Protein AF-Q3ZUB4-F1 (afdb_monomer_lite)

Organism: Gobius niger (NCBI:txid85417)

Structure (mmCIF, N/CA/C/O backbone):
data_AF-Q3ZUB4-F1
#
_entry.id   AF-Q3ZUB4-F1
#
loop_
_atom_site.group_PDB
_atom_site.id
_atom_site.type_symbol
_atom_site.label_atom_id
_atom_site.label_alt_id
_atom_site.label_comp_id
_atom_site.label_asym_id
_atom_site.label_entity_id
_atom_site.label_seq_id
_atom_site.pdbx_PDB_ins_code
_atom_site.Cartn_x
_atom_site.Cartn_y
_atom_site.Cartn_z
_atom_site.occupancy
_atom_site.B_iso_or_equiv
_atom_site.auth_seq_id
_atom_site.auth_comp_id
_atom_site.auth_asym_id
_atom_site.auth_atom_id
_atom_site.pdbx_PDB_model_num
ATOM 1 N N . SER A 1 1 ? 9.074 12.558 -19.170 1.00 49.19 1 SER A N 1
ATOM 2 C CA . SER A 1 1 ? 7.814 12.758 -18.435 1.00 49.19 1 SER A CA 1
ATOM 3 C C . SER A 1 1 ? 8.112 12.409 -16.993 1.00 49.19 1 SER A C 1
ATOM 5 O O . SER A 1 1 ? 8.345 11.240 -16.731 1.00 49.19 1 SER A O 1
ATOM 7 N N . ASP A 1 2 ? 8.204 13.399 -16.102 1.00 69.25 2 ASP A N 1
ATOM 8 C CA . ASP A 1 2 ? 8.566 13.227 -14.678 1.00 69.25 2 ASP A CA 1
ATOM 9 C C . ASP A 1 2 ? 7.343 12.895 -13.802 1.00 69.25 2 ASP A C 1
ATOM 11 O O . ASP A 1 2 ? 7.210 13.368 -12.675 1.00 69.25 2 ASP A O 1
ATOM 15 N N . LYS A 1 3 ? 6.391 12.110 -14.323 1.00 79.31 3 LYS A N 1
ATOM 16 C CA . LYS A 1 3 ? 5.256 11.649 -13.517 1.00 79.31 3 LYS A CA 1
ATOM 17 C C . LYS A 1 3 ? 5.645 10.335 -12.826 1.00 79.31 3 LYS A C 1
ATOM 19 O O . LYS A 1 3 ? 6.077 9.421 -13.528 1.00 79.31 3 LYS A O 1
ATOM 24 N N . PRO A 1 4 ? 5.483 10.214 -11.497 1.00 86.38 4 PRO A N 1
ATOM 25 C CA . PRO A 1 4 ? 5.759 8.962 -10.803 1.00 86.38 4 PRO A CA 1
ATOM 26 C C . PRO A 1 4 ? 4.747 7.874 -11.198 1.00 86.38 4 PRO A C 1
ATOM 28 O O . PRO A 1 4 ? 3.577 8.173 -11.450 1.00 86.38 4 PRO A O 1
ATOM 31 N N . GLU A 1 5 ? 5.205 6.618 -11.225 1.00 91.44 5 GLU A N 1
ATOM 32 C CA . GLU A 1 5 ? 4.373 5.430 -11.497 1.00 91.44 5 GLU A CA 1
ATOM 33 C C . GLU A 1 5 ? 3.296 5.245 -10.416 1.00 91.44 5 GLU A C 1
ATOM 35 O O . GLU A 1 5 ? 2.138 4.942 -10.707 1.00 91.44 5 GLU A O 1
ATOM 40 N N . PHE A 1 6 ? 3.675 5.506 -9.164 1.00 94.38 6 PHE A N 1
ATOM 41 C CA . PHE A 1 6 ? 2.782 5.546 -8.018 1.00 94.38 6 PHE A CA 1
ATOM 42 C C . PHE A 1 6 ? 3.240 6.587 -6.990 1.00 94.38 6 PHE A C 1
ATOM 44 O O . PHE A 1 6 ? 4.395 7.011 -6.981 1.00 94.38 6 PHE A O 1
ATOM 51 N N . LEU A 1 7 ? 2.336 6.965 -6.091 1.00 94.69 7 LEU A N 1
ATOM 52 C CA . LEU A 1 7 ? 2.632 7.757 -4.900 1.00 94.69 7 LEU A CA 1
ATOM 53 C C . LEU A 1 7 ? 1.983 7.082 -3.692 1.00 94.69 7 LEU A C 1
ATOM 55 O O . LEU A 1 7 ? 0.820 6.701 -3.770 1.00 94.69 7 LEU A O 1
ATOM 59 N N . VAL A 1 8 ? 2.716 6.965 -2.586 1.00 95.31 8 VAL A N 1
ATOM 60 C CA . VAL A 1 8 ? 2.187 6.499 -1.297 1.00 95.31 8 VAL A CA 1
ATOM 61 C C . VAL A 1 8 ? 2.354 7.626 -0.286 1.00 95.31 8 VAL A C 1
ATOM 63 O O . VAL A 1 8 ? 3.459 8.138 -0.109 1.00 95.31 8 VAL A O 1
ATOM 66 N N . LEU A 1 9 ? 1.265 8.023 0.364 1.00 93.31 9 LEU A N 1
ATOM 67 C CA . LEU A 1 9 ? 1.240 9.061 1.387 1.00 93.31 9 LEU A CA 1
ATOM 68 C C . LEU A 1 9 ? 0.722 8.469 2.694 1.00 93.31 9 LEU A C 1
ATOM 70 O O . LEU A 1 9 ? -0.389 7.951 2.749 1.00 93.31 9 LEU A O 1
ATOM 74 N N . LEU A 1 10 ? 1.520 8.586 3.752 1.00 91.69 10 LEU A N 1
ATOM 75 C CA . LEU A 1 10 ? 1.087 8.310 5.116 1.00 91.69 10 LEU A CA 1
ATOM 76 C C . LEU A 1 10 ? 0.584 9.606 5.755 1.00 91.69 10 LEU A C 1
ATOM 78 O O . LEU A 1 10 ? 1.293 10.612 5.770 1.00 91.69 10 LEU A O 1
ATOM 82 N N . LYS A 1 11 ? -0.616 9.567 6.331 1.00 88.69 11 LYS A N 1
ATOM 83 C CA . LYS A 1 11 ? -1.217 10.677 7.072 1.00 88.69 11 LYS A CA 1
ATOM 84 C C . LYS A 1 11 ? -1.602 10.218 8.478 1.00 88.69 11 LYS A C 1
ATOM 86 O O . LYS A 1 11 ? -2.398 9.295 8.633 1.00 88.69 11 LYS A O 1
ATOM 91 N N . LYS A 1 12 ? -1.070 10.885 9.508 1.00 86.06 12 LYS A N 1
ATOM 92 C CA . LYS A 1 12 ? -1.548 10.767 10.897 1.00 86.06 12 LYS A CA 1
ATOM 93 C C . LYS A 1 12 ? -2.594 11.857 11.135 1.00 86.06 12 LYS A C 1
ATOM 95 O O . LYS A 1 12 ? -2.279 13.036 11.010 1.00 86.06 12 LYS A O 1
ATOM 100 N N . GLU A 1 13 ? -3.828 11.475 11.451 1.00 81.81 13 GLU A N 1
ATOM 101 C CA . GLU A 1 13 ? -4.912 12.418 11.772 1.00 81.81 13 GLU A CA 1
ATOM 102 C C . GLU A 1 13 ? -5.094 12.591 13.285 1.00 81.81 13 GLU A C 1
ATOM 104 O O . GLU A 1 13 ? -5.430 13.674 13.754 1.00 81.81 13 GLU A O 1
ATOM 109 N N . SER A 1 14 ? -4.846 11.533 14.060 1.00 85.06 14 SER A N 1
ATOM 110 C CA . SER A 1 14 ? -4.799 11.557 15.527 1.00 85.06 14 SER A CA 1
ATOM 111 C C . SER A 1 14 ? -3.975 10.373 16.050 1.00 85.06 14 SER A C 1
ATOM 113 O O . SER A 1 14 ? -3.468 9.575 15.264 1.00 85.06 14 SER A O 1
ATOM 115 N N . GLU A 1 15 ? -3.841 10.225 17.372 1.00 78.75 15 GLU A N 1
ATOM 116 C CA . GLU A 1 15 ? -3.151 9.077 17.993 1.00 78.75 15 GLU A CA 1
ATOM 117 C C . GLU A 1 15 ? -3.739 7.710 17.609 1.00 78.75 15 GLU A C 1
ATOM 119 O O . GLU A 1 15 ? -3.035 6.708 17.633 1.00 78.75 15 GLU A O 1
ATOM 124 N N . GLN A 1 16 ? -5.019 7.653 17.232 1.00 81.69 16 GLN A N 1
ATOM 125 C CA . GLN A 1 16 ? -5.695 6.411 16.834 1.00 81.69 16 GLN A CA 1
ATOM 126 C C . GLN A 1 16 ? -6.271 6.492 15.418 1.00 81.69 16 GLN A C 1
ATOM 128 O O . GLN A 1 16 ? -7.163 5.717 15.068 1.00 81.69 16 GLN A O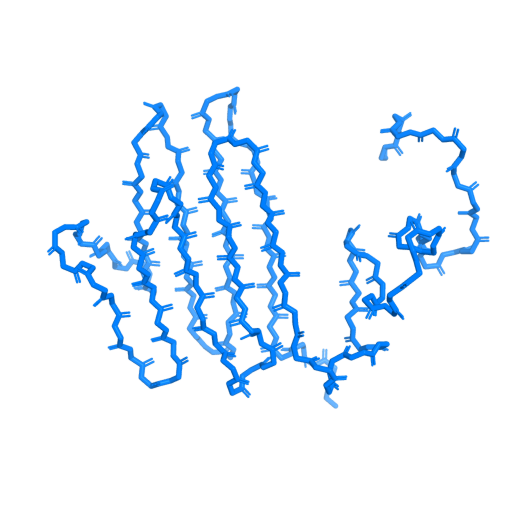 1
ATOM 133 N N . SER A 1 17 ? -5.824 7.469 14.620 1.00 87.69 17 SER A N 1
ATOM 134 C CA . SER A 1 17 ? -6.304 7.656 13.252 1.00 87.69 17 SER A CA 1
ATOM 135 C C . SER A 1 17 ? -5.152 7.832 12.276 1.00 87.69 17 SER A C 1
ATOM 137 O O . SER A 1 17 ? -4.439 8.837 12.316 1.00 87.69 17 SER A O 1
ATOM 139 N N . TYR A 1 18 ? -5.009 6.861 11.381 1.00 91.25 18 TYR A N 1
ATOM 140 C CA . TYR A 1 18 ? -3.985 6.808 10.347 1.00 91.25 18 TYR A CA 1
ATOM 141 C C . TYR A 1 18 ? -4.642 6.540 8.996 1.00 91.25 18 TYR A C 1
ATOM 143 O O . TYR A 1 18 ? -5.622 5.795 8.911 1.00 91.25 18 TYR A O 1
ATOM 151 N N . ALA A 1 19 ? -4.085 7.119 7.941 1.00 93.38 19 ALA A N 1
ATOM 152 C CA . ALA A 1 19 ? -4.493 6.862 6.572 1.00 93.38 19 ALA A CA 1
ATOM 153 C C . ALA A 1 19 ? -3.268 6.624 5.690 1.00 93.38 19 ALA A C 1
ATOM 155 O O . ALA A 1 19 ? -2.252 7.310 5.827 1.00 93.38 19 ALA A O 1
ATOM 156 N N . VAL A 1 20 ? -3.386 5.665 4.779 1.00 96.12 20 VAL A N 1
ATOM 157 C CA . VAL A 1 20 ? -2.446 5.435 3.685 1.00 96.12 20 VAL A CA 1
ATOM 158 C C . VAL A 1 20 ? -3.189 5.700 2.385 1.00 96.12 20 VAL A C 1
ATOM 160 O O . VAL A 1 20 ? -4.088 4.940 2.031 1.00 96.12 20 VAL A O 1
ATOM 163 N N . SER A 1 21 ? -2.802 6.763 1.684 1.00 97.12 21 SER A N 1
ATOM 164 C CA . SER A 1 21 ? -3.319 7.094 0.354 1.00 97.12 21 SER A CA 1
ATOM 165 C C . SER A 1 21 ? -2.326 6.626 -0.704 1.00 97.12 21 SER A C 1
ATOM 167 O O . SER A 1 21 ? -1.134 6.937 -0.632 1.00 97.12 21 SER A O 1
ATOM 169 N N . VAL A 1 22 ? -2.802 5.872 -1.687 1.00 97.69 22 VAL A N 1
ATOM 170 C CA . VAL A 1 22 ? -2.011 5.280 -2.764 1.00 97.69 22 VAL A CA 1
ATOM 171 C C . VAL A 1 22 ? -2.588 5.744 -4.091 1.00 97.69 22 VAL A C 1
ATOM 173 O O . VAL A 1 22 ? -3.721 5.427 -4.434 1.00 97.69 22 VAL A O 1
ATOM 176 N N . LYS A 1 23 ? -1.790 6.476 -4.866 1.00 97.31 23 LYS A N 1
ATOM 177 C CA . LYS A 1 23 ? -2.162 6.930 -6.205 1.00 97.31 23 LYS A CA 1
ATOM 178 C C . LYS A 1 23 ? -1.430 6.110 -7.248 1.00 97.31 23 LYS A C 1
ATOM 180 O O . LYS A 1 23 ? -0.202 6.081 -7.235 1.00 97.31 23 LYS A O 1
ATOM 185 N N . ILE A 1 24 ? -2.167 5.502 -8.173 1.00 96.19 24 ILE A N 1
ATOM 186 C CA . ILE A 1 24 ? -1.625 4.663 -9.247 1.00 96.19 24 ILE A CA 1
ATOM 187 C C . ILE A 1 24 ? -2.267 5.095 -10.562 1.00 96.19 24 ILE A C 1
ATOM 189 O O . ILE A 1 24 ? -3.443 4.847 -10.805 1.00 96.19 24 ILE A O 1
ATOM 193 N N . GLY A 1 25 ? -1.509 5.772 -11.427 1.00 92.44 25 GLY A N 1
ATOM 194 C CA . GLY A 1 25 ? -2.056 6.309 -12.676 1.00 92.44 25 GLY A CA 1
ATOM 195 C C . GLY A 1 25 ? -3.183 7.329 -12.441 1.00 92.44 25 GLY A C 1
ATOM 196 O O . GLY A 1 25 ? -2.900 8.509 -12.185 1.00 92.44 25 GLY A O 1
ATOM 197 N N . THR A 1 26 ? -4.432 6.879 -12.598 1.00 93.00 26 THR A N 1
ATOM 198 C CA . THR A 1 26 ? -5.680 7.620 -12.323 1.00 93.00 26 THR A CA 1
ATOM 199 C C . THR A 1 26 ? -6.474 7.060 -11.148 1.00 93.00 26 THR A C 1
ATOM 201 O O . THR A 1 26 ? -7.410 7.725 -10.720 1.00 93.00 26 THR A O 1
ATOM 204 N N . ASP A 1 27 ? -6.135 5.869 -10.655 1.00 96.19 27 ASP A N 1
ATOM 205 C CA . ASP A 1 27 ? -6.802 5.282 -9.501 1.00 96.19 27 ASP A CA 1
ATOM 206 C C . ASP A 1 27 ? -6.252 5.899 -8.207 1.00 96.19 27 ASP A C 1
ATOM 208 O O . ASP A 1 27 ? -5.036 6.068 -8.037 1.00 96.19 27 ASP A O 1
ATOM 212 N N . ASP A 1 28 ? -7.171 6.241 -7.311 1.00 97.56 28 ASP A N 1
ATOM 213 C CA . ASP A 1 28 ? -6.908 6.725 -5.960 1.00 97.56 28 ASP A CA 1
ATOM 214 C C . ASP A 1 28 ? -7.428 5.691 -4.958 1.00 97.56 28 ASP A C 1
ATOM 216 O O . ASP A 1 28 ? -8.582 5.262 -5.043 1.00 97.56 28 ASP A O 1
ATOM 220 N N . ILE A 1 29 ? -6.566 5.230 -4.058 1.00 98.50 29 ILE A N 1
ATOM 221 C CA . ILE A 1 29 ? -6.896 4.226 -3.057 1.00 98.50 29 ILE A CA 1
ATOM 222 C C . ILE A 1 29 ? -6.549 4.782 -1.690 1.00 98.50 29 ILE A C 1
ATOM 224 O O . ILE A 1 29 ? -5.381 5.005 -1.389 1.00 98.50 29 ILE A O 1
ATOM 228 N N . ASP A 1 30 ? -7.544 4.888 -0.823 1.00 97.62 30 ASP A N 1
ATOM 229 C CA . ASP A 1 30 ? -7.325 5.236 0.568 1.00 97.62 30 ASP A CA 1
ATOM 230 C C . ASP A 1 30 ? -7.622 4.044 1.474 1.00 97.62 30 ASP A C 1
ATOM 232 O O . ASP A 1 30 ? -8.714 3.471 1.459 1.00 97.62 30 ASP A O 1
ATOM 236 N N . MET A 1 31 ? -6.658 3.700 2.321 1.00 97.81 31 MET A N 1
ATOM 237 C CA . MET A 1 31 ? -6.834 2.760 3.420 1.00 97.81 31 MET A CA 1
ATOM 238 C C . MET A 1 31 ? -6.792 3.533 4.735 1.00 97.81 31 MET A C 1
ATOM 240 O O . MET A 1 31 ? -5.847 4.278 4.987 1.00 97.81 31 MET A O 1
ATOM 244 N N . PHE A 1 32 ? -7.789 3.342 5.596 1.00 95.31 32 PHE A N 1
ATOM 245 C CA . PHE A 1 32 ? -7.919 4.073 6.857 1.00 95.31 32 PHE A CA 1
ATOM 246 C C . PHE A 1 32 ? -7.982 3.130 8.046 1.00 95.31 32 PHE A C 1
ATOM 248 O O . PHE A 1 32 ? -8.606 2.070 7.986 1.00 95.31 32 PHE A O 1
ATOM 255 N N . ILE A 1 33 ? -7.419 3.584 9.159 1.00 94.38 33 ILE A N 1
ATOM 256 C CA . ILE A 1 33 ? -7.693 3.061 10.491 1.00 94.38 33 ILE A CA 1
ATOM 257 C C . ILE A 1 33 ? -8.129 4.247 11.325 1.00 94.38 33 ILE A C 1
ATOM 259 O O . ILE A 1 33 ? -7.323 5.136 11.565 1.00 94.38 33 ILE A O 1
ATOM 263 N N . LYS A 1 34 ? -9.391 4.273 11.750 1.00 91.25 34 LYS A N 1
ATOM 264 C CA . LYS A 1 34 ? -9.958 5.338 12.579 1.00 91.25 34 LYS A CA 1
ATOM 265 C C . LYS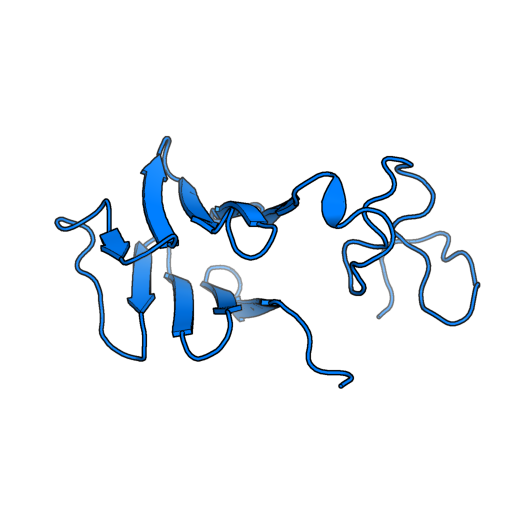 A 1 34 ? -10.569 4.722 13.824 1.00 91.25 34 LYS A C 1
ATOM 267 O O . LYS A 1 34 ? -11.500 3.928 13.716 1.00 91.25 34 LYS A O 1
ATOM 272 N N . GLU A 1 35 ? -10.018 5.057 14.989 1.00 88.12 35 GLU A N 1
ATOM 273 C CA . GLU A 1 35 ? -10.479 4.534 16.287 1.00 88.12 35 GLU A CA 1
ATOM 274 C C . GLU A 1 35 ? -10.518 2.991 16.292 1.00 88.12 35 GLU A C 1
ATOM 276 O O . GLU A 1 35 ? -11.481 2.356 16.717 1.00 88.12 35 GLU A O 1
ATOM 281 N N . GLY A 1 36 ? -9.481 2.374 15.716 1.00 86.06 36 GLY A N 1
ATOM 282 C CA . GLY A 1 36 ? -9.355 0.918 15.584 1.00 86.06 36 GLY A CA 1
ATOM 283 C C . GLY A 1 36 ? -10.189 0.279 14.465 1.00 86.06 36 GLY A C 1
ATOM 284 O O . GLY A 1 36 ? -10.020 -0.909 14.192 1.00 86.06 36 GLY A O 1
ATOM 285 N N . ARG A 1 37 ? -11.054 1.032 13.773 1.00 92.12 37 ARG A N 1
ATOM 286 C CA . ARG A 1 37 ? -11.859 0.518 12.654 1.00 92.12 37 ARG A CA 1
ATOM 287 C C . ARG A 1 37 ? -11.153 0.722 11.322 1.00 92.12 37 ARG A C 1
ATOM 289 O O . ARG A 1 37 ? -10.706 1.826 11.022 1.00 92.12 37 ARG A O 1
ATOM 296 N N . LYS A 1 38 ? -11.097 -0.342 10.523 1.00 95.00 38 LYS A N 1
ATOM 297 C CA . LYS A 1 38 ? -10.522 -0.348 9.174 1.00 95.00 38 LYS A CA 1
ATOM 298 C C . LYS A 1 38 ? -11.570 0.057 8.141 1.00 95.00 38 LYS A C 1
ATOM 300 O O . LYS A 1 38 ? -12.721 -0.359 8.255 1.00 95.00 38 LYS A O 1
ATOM 305 N N . ALA A 1 39 ? -11.162 0.825 7.139 1.00 96.50 39 ALA A N 1
ATOM 306 C CA . ALA A 1 39 ? -11.987 1.166 5.985 1.00 96.50 39 ALA A CA 1
ATOM 307 C C . ALA A 1 39 ? -11.123 1.307 4.727 1.00 96.50 39 ALA A C 1
ATOM 309 O O . ALA A 1 39 ? -9.933 1.616 4.815 1.00 96.50 39 ALA A O 1
ATOM 310 N N . VAL A 1 40 ? -11.738 1.102 3.562 1.00 98.12 40 VAL A N 1
ATOM 311 C CA . VAL A 1 40 ? -11.097 1.240 2.250 1.00 98.12 40 VAL A CA 1
ATOM 312 C C . VAL A 1 40 ? -11.982 2.097 1.352 1.00 98.12 40 VAL A C 1
ATOM 314 O O . VAL A 1 40 ? -13.194 1.882 1.283 1.00 98.12 40 VAL A O 1
ATOM 317 N N . LYS A 1 41 ? -11.382 3.046 0.636 1.00 98.19 41 LYS A N 1
ATOM 318 C CA . LYS A 1 41 ? -12.016 3.759 -0.475 1.00 98.19 41 LYS A CA 1
ATOM 319 C C . LYS A 1 41 ? -11.200 3.568 -1.742 1.00 98.19 41 LYS A C 1
ATOM 321 O O . LYS A 1 41 ? -9.975 3.585 -1.696 1.00 98.19 41 LYS A O 1
ATOM 326 N N . VAL A 1 42 ? -11.889 3.406 -2.864 1.00 98.00 42 VAL A N 1
ATOM 327 C CA . VAL A 1 42 ? -11.283 3.393 -4.196 1.00 98.00 42 VAL A CA 1
ATOM 328 C C . VAL A 1 42 ? -12.021 4.414 -5.047 1.00 98.00 42 VAL A C 1
ATOM 330 O O . VAL A 1 42 ? -13.231 4.300 -5.230 1.00 98.00 42 VAL A O 1
ATOM 333 N N . ASN A 1 43 ? -11.301 5.409 -5.562 1.00 97.06 43 ASN A N 1
ATOM 334 C CA . ASN A 1 43 ? -11.842 6.528 -6.333 1.00 97.06 43 ASN A CA 1
ATOM 335 C C . ASN A 1 43 ? -13.019 7.205 -5.606 1.00 97.06 43 ASN A C 1
ATOM 337 O O . ASN A 1 43 ? -14.116 7.306 -6.148 1.00 97.06 43 ASN A O 1
ATOM 341 N N . GLU A 1 44 ? -12.794 7.594 -4.345 1.00 96.69 44 GLU A N 1
ATOM 342 C CA . GLU A 1 44 ? -13.769 8.207 -3.419 1.00 96.69 44 GLU A CA 1
ATOM 343 C C . GLU A 1 44 ? -14.940 7.307 -2.977 1.00 96.69 44 GLU A C 1
ATOM 345 O O . GLU A 1 44 ? -15.624 7.622 -1.999 1.00 96.69 44 GLU A O 1
ATOM 350 N N . GLN A 1 45 ? -15.143 6.157 -3.622 1.00 97.38 45 GLN A N 1
ATOM 351 C CA . GLN A 1 45 ? -16.198 5.212 -3.284 1.00 97.38 45 GLN A CA 1
ATOM 352 C C . GLN A 1 45 ? -15.744 4.238 -2.193 1.00 97.38 45 GLN A C 1
ATOM 354 O O . GLN A 1 45 ? -14.706 3.587 -2.302 1.00 97.38 45 GLN A O 1
ATOM 359 N N . GLU A 1 46 ? -16.548 4.105 -1.139 1.00 97.50 46 GLU A N 1
ATOM 360 C CA . GLU A 1 46 ? -16.284 3.156 -0.060 1.00 97.50 46 GLU A CA 1
ATOM 361 C C . GLU A 1 46 ? -16.459 1.706 -0.528 1.00 97.50 46 GLU A C 1
ATOM 363 O O . GLU A 1 46 ? -17.473 1.334 -1.125 1.00 97.50 46 GLU A O 1
ATOM 368 N N . VAL A 1 47 ? -15.463 0.876 -0.218 1.00 97.94 47 VAL A N 1
ATOM 369 C CA . VAL A 1 47 ? -15.537 -0.575 -0.359 1.00 97.94 47 VAL A CA 1
ATOM 370 C C . VAL A 1 47 ? -15.901 -1.142 1.005 1.00 97.94 47 VAL A C 1
ATOM 372 O O . VAL A 1 47 ? -15.117 -1.068 1.950 1.00 97.94 47 VAL A O 1
ATOM 375 N N . ALA A 1 48 ? -17.096 -1.725 1.113 1.00 96.81 48 ALA A N 1
ATOM 376 C CA . ALA A 1 48 ? -17.515 -2.372 2.349 1.00 96.81 48 ALA A CA 1
ATOM 377 C C . ALA A 1 48 ? -16.509 -3.464 2.742 1.00 96.81 48 ALA A C 1
ATOM 379 O O . ALA A 1 48 ? -16.126 -4.282 1.908 1.00 96.81 48 ALA A O 1
ATOM 380 N N . MET A 1 49 ? -16.133 -3.526 4.021 1.00 95.31 49 MET A N 1
ATOM 381 C CA . MET A 1 49 ? -15.159 -4.511 4.517 1.00 95.31 49 MET A CA 1
ATOM 382 C C . MET A 1 49 ? -15.569 -5.965 4.220 1.00 95.31 49 MET A C 1
ATOM 384 O O . MET A 1 49 ? -14.708 -6.809 3.994 1.00 95.31 49 MET A O 1
ATOM 388 N N . ALA A 1 50 ? -16.876 -6.249 4.163 1.00 96.62 50 ALA A N 1
ATOM 389 C CA . ALA A 1 50 ? -17.425 -7.557 3.794 1.00 96.62 50 ALA A CA 1
ATOM 390 C C . ALA A 1 50 ? -17.236 -7.925 2.307 1.00 96.62 50 ALA A 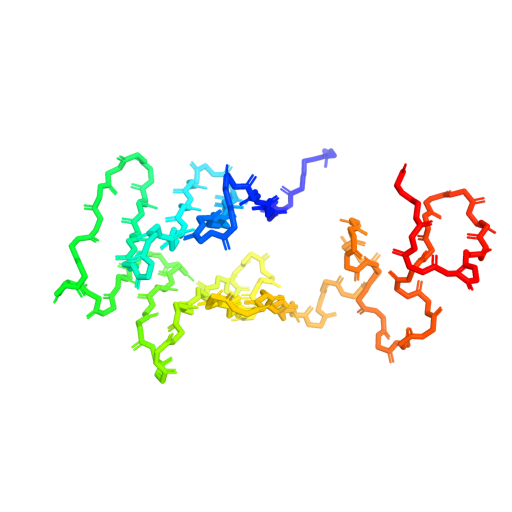C 1
ATOM 392 O O . ALA A 1 50 ? -17.383 -9.087 1.946 1.00 96.62 50 ALA A O 1
ATOM 393 N N . ASN A 1 51 ? -16.907 -6.948 1.458 1.00 97.38 51 ASN A N 1
ATOM 394 C CA . ASN A 1 51 ? -16.668 -7.128 0.026 1.00 97.38 51 ASN A CA 1
ATOM 395 C C . ASN A 1 51 ? -15.171 -7.250 -0.306 1.00 97.38 51 ASN A C 1
ATOM 397 O O . ASN A 1 51 ? -14.808 -7.229 -1.481 1.00 97.38 51 ASN A O 1
ATOM 401 N N . LEU A 1 52 ? -14.294 -7.353 0.698 1.00 97.62 52 LEU A N 1
ATOM 402 C CA . LEU A 1 52 ? -12.896 -7.702 0.467 1.00 97.62 52 LEU A CA 1
ATOM 403 C C . LEU A 1 52 ? -12.768 -9.220 0.208 1.00 97.62 52 LEU A C 1
ATOM 405 O O . LEU A 1 52 ? -13.444 -10.006 0.873 1.00 97.62 52 LEU A O 1
ATOM 409 N N . PRO A 1 53 ? -11.895 -9.655 -0.720 1.00 98.38 53 PRO A N 1
ATOM 410 C CA . PRO A 1 53 ? -10.930 -8.839 -1.450 1.00 98.38 53 PRO A CA 1
ATOM 411 C C . PRO A 1 53 ? -11.562 -8.011 -2.580 1.00 98.38 53 PRO A C 1
ATOM 413 O O . PRO A 1 53 ? -12.310 -8.524 -3.408 1.00 98.38 53 PRO A O 1
ATOM 416 N N . TYR A 1 54 ? -11.188 -6.735 -2.655 1.00 98.38 54 TYR A N 1
ATOM 417 C CA . TYR A 1 54 ? -11.452 -5.903 -3.825 1.00 98.38 54 TYR A CA 1
ATOM 418 C C . TYR A 1 54 ? -10.438 -6.245 -4.913 1.00 98.38 54 TYR A C 1
ATOM 420 O O . TYR A 1 54 ? -9.240 -6.281 -4.633 1.00 98.38 54 TYR A O 1
ATOM 428 N N . VAL A 1 55 ? -10.895 -6.472 -6.144 1.00 97.94 55 VAL A N 1
ATOM 429 C CA . VAL A 1 55 ? -10.026 -6.751 -7.294 1.00 97.94 55 VAL A CA 1
ATOM 430 C C . VAL A 1 55 ? -10.503 -5.946 -8.496 1.00 97.94 55 VAL A C 1
ATOM 432 O O . VAL A 1 55 ? -11.648 -6.088 -8.924 1.00 97.94 55 VAL A O 1
ATOM 435 N N . LYS A 1 56 ? -9.616 -5.124 -9.059 1.00 95.62 56 LYS A N 1
ATOM 436 C CA . LYS A 1 56 ? -9.838 -4.396 -10.312 1.00 95.62 56 LYS A CA 1
ATOM 437 C C . LYS A 1 56 ? -8.508 -4.247 -11.047 1.00 95.62 56 LYS A C 1
ATOM 439 O O . LYS A 1 56 ? -7.544 -3.731 -10.488 1.00 95.62 56 LYS A O 1
ATOM 444 N N . ASP A 1 57 ? -8.462 -4.689 -12.301 1.00 93.19 57 ASP A N 1
ATOM 445 C CA . ASP A 1 57 ? -7.248 -4.703 -13.122 1.00 93.19 57 ASP A CA 1
ATOM 446 C C . ASP A 1 57 ? -6.080 -5.416 -12.413 1.00 93.19 57 ASP A C 1
ATOM 448 O O . ASP A 1 57 ? -6.169 -6.606 -12.115 1.00 93.19 57 ASP A O 1
ATOM 452 N N . SER A 1 58 ? -4.979 -4.711 -12.139 1.00 92.56 58 SER A N 1
ATOM 453 C CA . SER A 1 58 ? -3.845 -5.236 -11.370 1.00 92.56 58 SER A CA 1
ATOM 454 C C . SER A 1 58 ? -3.884 -4.867 -9.888 1.00 92.56 58 SER A C 1
ATOM 456 O O . SER A 1 58 ? -2.924 -5.172 -9.188 1.00 92.56 58 SER A O 1
ATOM 458 N N . ILE A 1 59 ? -4.930 -4.183 -9.420 1.00 97.88 59 ILE A N 1
ATOM 459 C CA . ILE A 1 59 ? -5.078 -3.761 -8.027 1.00 97.88 59 ILE A CA 1
ATOM 460 C C . ILE A 1 59 ? -5.898 -4.808 -7.278 1.00 97.88 59 ILE A C 1
ATOM 462 O O . ILE A 1 59 ? -7.031 -5.118 -7.655 1.00 97.88 59 ILE A O 1
ATOM 466 N N . LYS A 1 60 ? -5.334 -5.328 -6.188 1.00 98.56 60 LYS A N 1
ATOM 467 C CA . LYS A 1 60 ? -6.041 -6.164 -5.214 1.00 98.56 60 LYS A CA 1
ATOM 468 C C . LYS A 1 60 ? -5.888 -5.552 -3.830 1.00 98.56 60 LYS A C 1
ATOM 470 O O . LYS A 1 60 ? -4.781 -5.190 -3.452 1.00 98.56 60 LYS A O 1
ATOM 475 N N . ILE A 1 61 ? -6.976 -5.473 -3.075 1.00 98.69 61 ILE A N 1
ATOM 476 C CA . ILE A 1 61 ? -6.966 -5.040 -1.676 1.00 98.69 61 ILE A CA 1
ATOM 477 C C . ILE A 1 61 ? -7.644 -6.127 -0.857 1.00 98.69 61 ILE A C 1
ATOM 479 O O . ILE A 1 61 ? -8.753 -6.539 -1.190 1.00 98.69 61 ILE A O 1
ATOM 483 N N . GLU A 1 62 ? -7.004 -6.607 0.201 1.00 98.44 62 GLU A N 1
ATOM 484 C CA . GLU A 1 62 ? -7.575 -7.631 1.074 1.00 98.44 62 GLU A CA 1
ATOM 485 C C . GLU A 1 62 ? -7.291 -7.368 2.550 1.00 98.44 62 GLU A C 1
ATOM 487 O O . GLU A 1 62 ? -6.399 -6.600 2.902 1.00 98.44 62 GLU A O 1
ATOM 492 N N . LEU A 1 63 ? -8.076 -8.008 3.416 1.00 97.62 63 LEU A N 1
ATOM 493 C CA . LEU A 1 63 ? -7.810 -8.062 4.847 1.00 97.62 63 LEU A CA 1
ATOM 494 C C . LEU A 1 63 ? -7.157 -9.412 5.156 1.00 97.62 63 LEU A C 1
ATOM 496 O O . LEU A 1 63 ? -7.779 -10.455 4.955 1.00 97.62 63 LEU A O 1
ATOM 500 N N . LYS A 1 64 ? -5.920 -9.394 5.651 1.00 96.31 64 LYS A N 1
ATOM 501 C CA . LYS A 1 64 ? -5.149 -10.593 5.993 1.00 96.31 64 LYS A CA 1
ATOM 502 C C . LYS A 1 64 ? -4.455 -10.393 7.333 1.00 96.31 64 LYS A C 1
ATOM 504 O O . LYS A 1 64 ? -3.750 -9.406 7.503 1.00 96.31 64 LYS A O 1
ATOM 509 N N . ASP A 1 65 ? -4.661 -11.314 8.274 1.00 93.25 65 ASP A N 1
ATOM 510 C CA . ASP A 1 65 ? -4.031 -11.290 9.606 1.00 93.25 65 ASP A CA 1
ATOM 511 C C . ASP A 1 65 ? -4.168 -9.928 10.319 1.00 93.25 65 ASP A C 1
ATOM 513 O O . ASP A 1 65 ? -3.213 -9.384 10.868 1.00 93.25 65 ASP A O 1
ATOM 517 N N . ASP A 1 66 ? -5.370 -9.345 10.259 1.00 91.56 66 ASP A N 1
ATOM 518 C CA . ASP A 1 66 ? -5.692 -8.005 10.774 1.00 91.56 66 ASP A CA 1
ATOM 519 C C . ASP A 1 66 ? -4.901 -6.839 10.134 1.00 91.56 66 ASP A C 1
ATOM 521 O O . ASP A 1 66 ? -4.868 -5.726 10.661 1.00 91.56 66 ASP A O 1
ATOM 525 N N . LYS A 1 67 ? -4.313 -7.049 8.952 1.00 95.00 67 LYS A N 1
ATOM 526 C CA . LYS A 1 67 ? -3.673 -6.017 8.126 1.00 95.00 67 LYS A CA 1
ATOM 527 C C . LYS A 1 67 ? -4.468 -5.794 6.843 1.00 95.00 67 LYS A C 1
ATOM 529 O O . LYS A 1 67 ? -4.926 -6.748 6.214 1.00 95.00 67 LYS A O 1
ATOM 534 N N . LEU A 1 68 ? -4.625 -4.535 6.441 1.00 98.12 68 LEU A N 1
ATOM 535 C CA . LEU A 1 68 ? -5.008 -4.226 5.065 1.00 98.12 68 LEU A CA 1
ATOM 536 C C . LEU A 1 68 ? -3.781 -4.438 4.180 1.00 98.12 68 LEU A C 1
ATOM 538 O O . LEU A 1 68 ? -2.692 -3.971 4.520 1.00 98.12 68 LEU A O 1
ATOM 542 N N . VAL A 1 69 ? -3.960 -5.159 3.077 1.00 98.50 69 VAL A N 1
ATOM 543 C CA . VAL A 1 69 ? -2.886 -5.466 2.132 1.00 98.50 69 VAL A CA 1
ATOM 544 C C . VAL A 1 69 ? -3.288 -5.035 0.733 1.00 98.50 69 VAL A C 1
ATOM 546 O O . VAL A 1 69 ? -4.299 -5.509 0.215 1.00 98.50 69 VAL A O 1
ATOM 549 N N . LEU A 1 70 ? -2.503 -4.144 0.124 1.00 98.62 70 LEU A N 1
ATOM 550 C CA . LEU A 1 70 ? -2.678 -3.704 -1.262 1.00 98.62 70 LEU A CA 1
ATOM 551 C C . LEU A 1 70 ? -1.603 -4.318 -2.154 1.00 98.62 70 LEU A C 1
ATOM 553 O O . LEU A 1 70 ? -0.421 -4.186 -1.866 1.00 98.62 70 LEU A O 1
ATOM 557 N N . TYR A 1 71 ? -2.008 -4.897 -3.278 1.00 98.44 71 TYR A N 1
ATOM 558 C CA . TYR A 1 71 ? -1.136 -5.393 -4.340 1.00 98.44 71 TYR A CA 1
ATOM 559 C C . TYR A 1 71 ? -1.356 -4.563 -5.602 1.00 98.44 71 TYR A C 1
ATOM 561 O O . TYR A 1 71 ? -2.505 -4.348 -5.992 1.00 98.44 71 TYR A O 1
ATOM 569 N N . ALA A 1 72 ? -0.278 -4.136 -6.264 1.00 97.81 72 ALA A N 1
ATOM 570 C CA . ALA A 1 72 ? -0.348 -3.506 -7.584 1.00 97.81 72 ALA A CA 1
ATOM 571 C C . ALA A 1 72 ? 0.916 -3.796 -8.423 1.00 97.81 72 ALA A C 1
ATOM 573 O O . ALA A 1 72 ? 1.663 -2.879 -8.784 1.00 97.81 72 ALA A O 1
ATOM 574 N N . PRO A 1 73 ? 1.177 -5.075 -8.765 1.00 95.38 73 PRO A N 1
ATOM 575 C CA . PRO A 1 73 ? 2.450 -5.505 -9.349 1.00 95.38 73 PRO A CA 1
ATOM 576 C C . PRO A 1 73 ? 2.746 -4.868 -10.709 1.00 95.38 73 PRO A C 1
ATOM 578 O O . PRO A 1 73 ? 3.908 -4.628 -11.032 1.00 95.38 73 PRO A O 1
ATOM 581 N N . ARG A 1 74 ? 1.712 -4.538 -11.497 1.00 95.00 74 ARG A N 1
ATOM 582 C CA . ARG A 1 74 ? 1.884 -3.857 -12.792 1.00 95.00 74 ARG A CA 1
ATOM 583 C C . ARG A 1 74 ? 2.498 -2.463 -12.643 1.00 95.00 74 ARG A C 1
ATOM 585 O O . ARG A 1 74 ? 3.185 -2.019 -13.553 1.00 95.00 74 ARG A O 1
ATOM 592 N N . SER A 1 75 ? 2.282 -1.826 -11.496 1.00 94.88 75 SER A N 1
ATOM 593 C CA . SER A 1 75 ? 2.809 -0.503 -11.150 1.00 94.88 75 SER A CA 1
ATOM 594 C C . SER A 1 75 ? 4.075 -0.586 -10.296 1.00 94.88 75 SER A C 1
ATOM 596 O O . SER A 1 75 ? 4.542 0.419 -9.775 1.00 94.88 75 SER A O 1
ATOM 598 N N . GLY A 1 76 ? 4.642 -1.784 -10.121 1.00 93.69 76 GLY A N 1
ATOM 599 C CA . GLY A 1 76 ? 5.868 -1.985 -9.352 1.00 93.69 76 GLY A CA 1
ATOM 600 C C . GLY A 1 76 ? 5.676 -2.052 -7.835 1.00 93.69 76 GLY A C 1
ATOM 601 O O . GLY A 1 76 ? 6.675 -2.104 -7.121 1.00 93.69 76 GLY A O 1
ATOM 602 N N . ILE A 1 77 ? 4.437 -2.097 -7.334 1.00 95.62 77 ILE A N 1
ATOM 603 C CA . ILE A 1 77 ? 4.137 -2.364 -5.920 1.00 95.62 77 ILE A CA 1
ATOM 604 C C . ILE A 1 77 ? 3.892 -3.864 -5.767 1.00 95.62 77 ILE A C 1
ATOM 606 O O . ILE A 1 77 ? 2.899 -4.389 -6.274 1.00 95.62 77 ILE A O 1
ATOM 610 N N . SER A 1 78 ? 4.785 -4.551 -5.059 1.00 95.88 78 SER A N 1
ATOM 611 C CA . SER A 1 78 ? 4.581 -5.957 -4.710 1.00 95.88 78 SER A CA 1
ATOM 612 C C . SER A 1 78 ? 3.460 -6.064 -3.686 1.00 95.88 78 SER A C 1
ATOM 614 O O . SER A 1 78 ? 2.478 -6.746 -3.944 1.00 95.88 78 SER A O 1
ATOM 616 N N . GLU A 1 79 ? 3.576 -5.342 -2.571 1.00 96.19 79 GLU A N 1
ATOM 617 C CA . GLU A 1 79 ? 2.568 -5.307 -1.511 1.00 96.19 79 GLU A CA 1
ATOM 618 C C . GLU A 1 79 ? 2.745 -4.076 -0.607 1.00 96.19 79 GLU A C 1
ATOM 620 O O . GLU A 1 79 ? 3.863 -3.609 -0.386 1.00 96.19 79 GLU A O 1
ATOM 625 N N . ILE A 1 80 ? 1.643 -3.549 -0.075 1.00 97.38 80 ILE A N 1
ATOM 626 C CA . ILE A 1 80 ? 1.632 -2.568 1.015 1.00 97.38 80 ILE A CA 1
ATOM 627 C C . ILE A 1 80 ? 0.864 -3.177 2.175 1.00 97.38 80 ILE A C 1
ATOM 629 O O . ILE A 1 80 ? -0.331 -3.429 2.036 1.00 97.38 80 ILE A O 1
ATOM 633 N N . PHE A 1 81 ? 1.527 -3.365 3.311 1.00 96.69 81 PHE A N 1
ATOM 634 C CA . PHE A 1 81 ? 0.892 -3.744 4.567 1.00 96.69 81 PHE A CA 1
ATOM 635 C C . PHE A 1 81 ? 0.551 -2.501 5.372 1.00 96.69 81 PHE A C 1
ATOM 637 O O . PHE A 1 81 ? 1.393 -1.618 5.532 1.00 96.69 81 PHE A O 1
ATOM 644 N N . PHE A 1 82 ? -0.659 -2.457 5.918 1.00 95.50 82 PHE A N 1
ATOM 645 C CA . PHE A 1 82 ? -1.086 -1.381 6.797 1.00 95.50 82 PH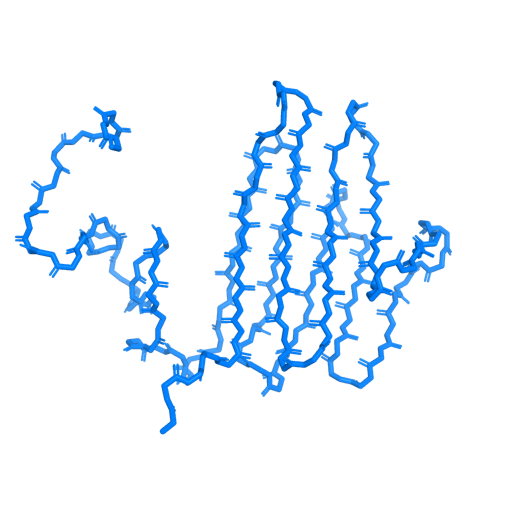E A CA 1
ATOM 646 C C . PHE A 1 82 ? -1.905 -1.910 7.974 1.00 95.50 82 PHE A C 1
ATOM 648 O O . PHE A 1 82 ? -2.939 -2.566 7.804 1.00 95.50 82 PHE A O 1
ATOM 655 N N . ASN A 1 83 ? -1.445 -1.593 9.182 1.00 91.75 83 ASN A N 1
ATOM 656 C CA . ASN A 1 83 ? -2.200 -1.750 10.418 1.00 91.75 83 ASN A CA 1
ATOM 657 C C . ASN A 1 83 ? -1.999 -0.521 11.330 1.00 91.75 83 ASN A C 1
ATOM 659 O O . ASN A 1 83 ? -1.474 0.511 10.924 1.00 91.75 83 ASN A O 1
ATOM 663 N N . ASN A 1 84 ? -2.464 -0.610 12.573 1.00 86.75 84 ASN A N 1
ATOM 664 C CA . ASN A 1 84 ? -2.383 0.470 13.557 1.00 86.75 84 ASN A CA 1
ATOM 665 C C . ASN A 1 84 ? -0.965 0.736 14.097 1.00 86.75 84 ASN A C 1
ATOM 667 O O . ASN A 1 84 ? -0.794 1.661 14.885 1.00 86.75 84 ASN A O 1
ATOM 671 N N . GLN A 1 85 ? 0.021 -0.083 13.736 1.00 84.62 85 GLN A N 1
ATOM 672 C CA . GLN A 1 85 ? 1.386 -0.023 14.260 1.00 84.62 85 GLN A CA 1
ATOM 673 C C . GLN A 1 85 ? 2.379 0.412 13.187 1.00 84.62 85 GLN A C 1
ATOM 675 O O . GLN A 1 85 ? 3.260 1.224 13.458 1.00 84.62 85 GLN A O 1
ATOM 680 N N . GLU A 1 86 ? 2.238 -0.122 11.977 1.00 85.88 86 GLU A N 1
ATOM 681 C CA . GLU A 1 86 ? 3.215 0.038 10.911 1.00 85.88 86 GLU A CA 1
ATOM 682 C C . GLU A 1 86 ? 2.563 0.124 9.528 1.00 85.88 86 GLU A C 1
ATOM 684 O O . GLU A 1 86 ? 1.460 -0.376 9.273 1.00 85.88 86 GLU A O 1
ATOM 689 N N . VAL A 1 87 ? 3.311 0.751 8.621 1.00 90.62 87 VAL A N 1
ATOM 690 C CA . VAL A 1 87 ? 3.099 0.676 7.179 1.00 90.62 87 VAL A CA 1
ATOM 691 C C . VAL A 1 87 ? 4.377 0.137 6.563 1.00 90.62 87 VAL A C 1
ATOM 693 O O . VAL A 1 87 ? 5.446 0.712 6.766 1.00 90.62 87 VAL A O 1
ATOM 696 N N . THR A 1 88 ? 4.267 -0.932 5.783 1.00 92.38 88 THR A N 1
ATOM 697 C CA . THR A 1 88 ? 5.409 -1.534 5.090 1.00 92.38 88 THR A CA 1
ATOM 698 C C . THR A 1 88 ? 5.119 -1.580 3.601 1.00 92.38 88 THR A C 1
ATOM 700 O O . THR A 1 88 ? 4.094 -2.117 3.189 1.00 92.38 88 THR A O 1
ATOM 703 N N . VAL A 1 89 ? 6.013 -1.012 2.792 1.00 93.06 89 VAL A N 1
ATOM 704 C CA . VAL A 1 89 ? 5.879 -0.955 1.331 1.00 93.06 89 VAL A CA 1
ATOM 705 C C . VAL A 1 89 ? 6.958 -1.826 0.702 1.00 93.06 89 VAL A C 1
ATOM 707 O O . VAL A 1 89 ? 8.144 -1.515 0.785 1.00 93.06 89 VAL A O 1
ATOM 710 N N . HIS A 1 90 ? 6.543 -2.893 0.032 1.00 92.12 90 HIS A N 1
ATOM 711 C CA . HIS A 1 90 ? 7.417 -3.744 -0.759 1.00 92.12 90 HIS A CA 1
ATOM 712 C C . HIS A 1 90 ? 7.233 -3.422 -2.239 1.00 92.12 90 HIS A C 1
ATOM 714 O O . HIS A 1 90 ? 6.128 -3.489 -2.783 1.00 92.12 90 HIS A O 1
ATOM 720 N N . VAL A 1 91 ? 8.334 -3.103 -2.913 1.00 92.19 91 VAL A N 1
ATOM 721 C CA . VAL A 1 91 ? 8.349 -2.789 -4.345 1.00 92.19 91 VAL A CA 1
ATOM 722 C C . VAL A 1 91 ? 9.007 -3.906 -5.146 1.00 92.19 91 VAL A C 1
ATOM 724 O O . VAL A 1 91 ? 9.826 -4.670 -4.633 1.00 92.19 91 VAL A O 1
ATOM 727 N N . ALA A 1 92 ? 8.648 -4.013 -6.421 1.00 90.81 92 ALA A N 1
ATOM 728 C CA . ALA A 1 92 ? 9.279 -4.947 -7.339 1.00 90.81 92 ALA A CA 1
ATOM 729 C C . ALA A 1 92 ? 10.765 -4.600 -7.521 1.00 90.81 92 ALA A C 1
ATOM 731 O O . ALA A 1 92 ? 11.146 -3.431 -7.520 1.00 90.81 92 ALA A O 1
ATOM 732 N N . GLY A 1 93 ? 11.618 -5.599 -7.775 1.00 85.25 93 GLY A N 1
ATOM 733 C CA . GLY A 1 93 ? 13.057 -5.371 -7.986 1.00 85.25 93 GLY A CA 1
ATOM 734 C C . GLY A 1 93 ? 13.379 -4.403 -9.138 1.00 85.25 93 GLY A C 1
ATOM 735 O O . GLY A 1 93 ? 14.417 -3.746 -9.134 1.00 85.25 93 GLY A O 1
ATOM 736 N N . THR A 1 94 ? 12.462 -4.243 -10.096 1.00 85.38 94 THR A N 1
ATOM 737 C CA . THR A 1 94 ? 12.548 -3.260 -11.190 1.00 85.38 94 THR A CA 1
ATOM 738 C C . THR A 1 94 ? 12.463 -1.800 -10.725 1.00 85.38 94 THR A C 1
ATOM 740 O O . THR A 1 94 ? 12.846 -0.907 -11.493 1.00 85.38 94 THR A O 1
ATOM 743 N N . MET A 1 95 ? 11.996 -1.566 -9.493 1.00 86.19 95 MET A N 1
ATOM 744 C CA . MET A 1 95 ? 11.901 -0.267 -8.819 1.00 86.19 95 MET A CA 1
ATOM 745 C C . MET A 1 95 ? 13.143 0.085 -7.993 1.00 86.19 95 MET A C 1
ATOM 747 O O . MET A 1 95 ? 13.219 1.188 -7.450 1.00 86.19 95 MET A O 1
ATOM 751 N N . ARG A 1 96 ? 14.139 -0.808 -7.915 1.00 80.06 96 ARG A N 1
ATOM 752 C CA . ARG A 1 96 ? 15.405 -0.533 -7.226 1.00 80.06 96 ARG A CA 1
ATOM 753 C C . ARG A 1 96 ? 16.044 0.750 -7.766 1.00 80.06 96 ARG A C 1
ATOM 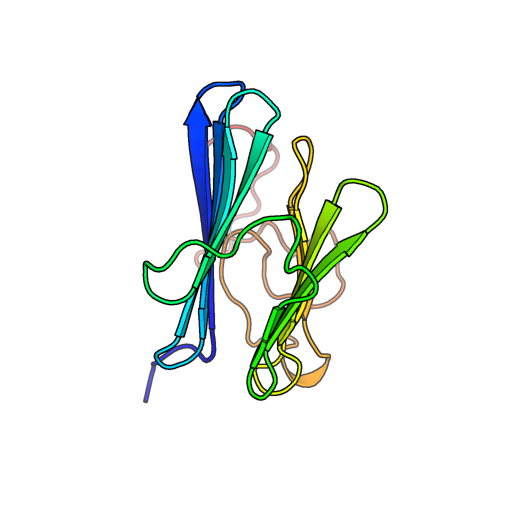755 O O . ARG A 1 96 ? 16.178 0.902 -8.981 1.00 80.06 96 ARG A O 1
ATOM 762 N N . ASN A 1 97 ? 16.453 1.649 -6.868 1.00 78.69 97 ASN A N 1
ATOM 763 C CA . ASN A 1 97 ? 17.025 2.967 -7.186 1.00 78.69 97 ASN A CA 1
ATOM 764 C C . ASN A 1 97 ? 16.086 3.903 -7.980 1.00 78.69 97 ASN A C 1
ATOM 766 O O . ASN A 1 97 ? 16.547 4.891 -8.549 1.00 78.69 97 ASN A O 1
ATOM 770 N N . LYS A 1 98 ? 14.782 3.596 -8.055 1.00 82.94 98 LYS A N 1
ATOM 771 C CA . LYS A 1 98 ? 13.761 4.411 -8.744 1.00 82.94 98 LYS A CA 1
ATOM 772 C C . LYS A 1 98 ? 12.661 4.910 -7.812 1.00 82.94 98 LYS A C 1
ATOM 774 O O . LYS A 1 98 ? 11.722 5.554 -8.272 1.00 82.94 98 LYS A O 1
ATOM 779 N N . VAL A 1 99 ? 12.764 4.601 -6.525 1.00 83.56 99 VAL A N 1
ATOM 780 C CA . VAL A 1 99 ? 11.894 5.157 -5.492 1.00 83.56 99 VAL A CA 1
ATOM 781 C C . VAL A 1 99 ? 12.585 6.339 -4.822 1.00 83.56 99 VAL A C 1
ATOM 783 O O . VAL A 1 99 ? 13.813 6.402 -4.730 1.00 83.56 99 VAL A O 1
ATOM 786 N N . CYS A 1 100 ? 11.783 7.303 -4.393 1.00 82.31 100 CYS A N 1
ATOM 787 C CA . CYS A 1 100 ? 12.222 8.448 -3.618 1.00 82.31 100 CYS A CA 1
ATOM 788 C C . CYS A 1 100 ? 11.152 8.774 -2.571 1.00 82.31 100 CYS A C 1
ATOM 790 O O . CYS A 1 100 ? 9.959 8.602 -2.817 1.00 82.31 100 CYS A O 1
ATOM 792 N N . GLY A 1 101 ? 11.573 9.222 -1.391 1.00 77.19 101 GLY A N 1
ATOM 793 C CA . GLY A 1 101 ? 10.673 9.511 -0.277 1.00 77.19 101 GLY A CA 1
ATOM 794 C C . GLY A 1 101 ? 11.280 9.109 1.061 1.00 77.19 101 GLY A C 1
ATOM 795 O O . GLY A 1 101 ? 12.480 8.867 1.159 1.00 77.19 101 GLY A O 1
ATOM 796 N N . LEU A 1 102 ? 10.434 9.038 2.090 1.00 71.31 102 LEU A N 1
ATOM 797 C CA . LEU A 1 102 ? 10.844 8.688 3.456 1.00 71.31 102 LEU A CA 1
ATOM 798 C C . LEU A 1 102 ? 11.405 7.267 3.578 1.00 71.31 102 LEU A C 1
ATOM 800 O O . LEU A 1 102 ? 12.195 7.008 4.473 1.00 71.31 102 LEU A O 1
ATOM 804 N N . CYS A 1 103 ? 11.011 6.369 2.675 1.00 66.69 103 CYS A N 1
ATOM 805 C CA . CYS A 1 103 ? 11.488 4.988 2.626 1.00 66.69 103 CYS A CA 1
ATOM 806 C C . CYS A 1 103 ? 12.832 4.830 1.888 1.00 66.69 103 CYS A C 1
ATOM 808 O O . CYS A 1 103 ? 13.213 3.708 1.575 1.00 66.69 103 CYS A O 1
ATOM 810 N N . GLY A 1 104 ? 13.521 5.926 1.548 1.00 59.06 104 GLY A N 1
ATOM 811 C CA . GLY A 1 104 ? 14.810 5.859 0.864 1.00 59.06 104 GLY A CA 1
ATOM 812 C C . GLY A 1 104 ? 14.720 5.416 -0.600 1.00 59.06 104 GLY A C 1
ATOM 813 O O . GLY A 1 104 ? 13.752 5.731 -1.295 1.00 59.06 104 GLY A O 1
ATOM 814 N N . GLN A 1 105 ? 15.767 4.743 -1.090 1.00 57.34 105 GLN A N 1
ATOM 815 C CA . GLN A 1 105 ? 15.914 4.337 -2.501 1.00 57.34 105 GLN A CA 1
ATOM 816 C C . GLN A 1 105 ? 15.590 2.853 -2.748 1.00 57.34 105 GLN A C 1
ATOM 818 O O . GLN A 1 105 ? 15.641 2.399 -3.900 1.00 57.34 105 GLN A O 1
ATOM 823 N N . GLY A 1 106 ? 15.259 2.094 -1.696 1.00 54.72 106 GLY A N 1
ATOM 824 C CA . GLY A 1 106 ? 14.874 0.685 -1.803 1.00 54.72 106 GLY A CA 1
ATOM 825 C C . GLY A 1 106 ? 16.005 -0.194 -2.342 1.00 54.72 106 GLY A C 1
ATOM 826 O O . GLY A 1 106 ? 15.779 -1.078 -3.170 1.00 54.72 106 GLY A O 1
ATOM 827 N N . ASN A 1 107 ? 17.250 0.095 -1.952 1.00 49.53 107 ASN A N 1
ATOM 828 C CA . ASN A 1 107 ? 18.448 -0.564 -2.480 1.00 49.53 107 ASN A CA 1
ATOM 829 C C . ASN A 1 107 ? 18.896 -1.799 -1.671 1.00 49.53 107 ASN A C 1
ATOM 831 O O . ASN A 1 107 ? 19.818 -2.487 -2.131 1.00 49.53 107 ASN A O 1
ATOM 835 N N . GLY A 1 108 ? 18.207 -2.104 -0.562 1.00 49.88 108 GLY A N 1
ATOM 836 C CA . GLY A 1 108 ? 18.484 -3.238 0.324 1.00 49.88 108 GLY A CA 1
ATOM 837 C C . GLY A 1 108 ? 19.634 -2.993 1.303 1.00 49.88 108 GLY A C 1
ATOM 838 O O . GLY A 1 108 ? 20.222 -3.959 1.780 1.00 49.88 108 GLY A O 1
ATOM 839 N N . ASP A 1 109 ? 19.990 -1.729 1.542 1.00 48.44 109 ASP A N 1
ATOM 840 C CA . ASP A 1 109 ? 21.016 -1.315 2.497 1.00 48.44 109 ASP A CA 1
ATOM 841 C C . ASP A 1 109 ? 20.374 -0.438 3.583 1.00 48.44 109 ASP A C 1
ATOM 843 O O . ASP A 1 109 ? 20.147 0.761 3.375 1.00 48.44 109 ASP A O 1
ATOM 847 N N . ASP A 1 110 ? 20.088 -1.054 4.737 1.00 49.69 110 ASP A N 1
ATOM 848 C CA . ASP A 1 110 ? 19.380 -0.467 5.888 1.00 49.69 110 ASP A CA 1
ATOM 849 C C . ASP A 1 110 ? 20.005 0.858 6.376 1.00 49.69 110 ASP A C 1
ATOM 851 O O . ASP A 1 110 ? 19.337 1.680 7.004 1.00 49.69 110 ASP A O 1
ATOM 855 N N . GLN A 1 111 ? 21.286 1.110 6.073 1.00 45.78 111 GLN A N 1
ATOM 856 C CA . GLN A 1 111 ? 21.985 2.338 6.468 1.00 45.78 111 GLN A CA 1
ATOM 857 C C . GLN A 1 111 ? 21.785 3.523 5.508 1.00 45.78 111 GLN A C 1
ATOM 859 O O . GLN A 1 111 ? 22.096 4.665 5.861 1.00 45.78 111 GLN A O 1
ATOM 864 N N . SER A 1 112 ? 21.296 3.293 4.287 1.00 45.22 112 SER A N 1
ATOM 865 C CA . SER A 1 112 ? 21.202 4.337 3.255 1.00 45.22 112 SER A CA 1
ATOM 866 C C . SER A 1 112 ? 19.797 4.919 3.074 1.00 45.22 112 SER A C 1
ATOM 868 O O . SER A 1 112 ? 19.670 6.032 2.553 1.00 45.22 112 SER A O 1
ATOM 870 N N . ASP A 1 113 ? 18.763 4.238 3.578 1.00 47.75 113 ASP A N 1
ATOM 871 C CA . ASP A 1 113 ? 17.360 4.630 3.400 1.00 47.75 113 ASP A CA 1
ATOM 872 C C . ASP A 1 113 ? 16.920 5.835 4.269 1.00 47.75 113 ASP A C 1
ATOM 874 O O . ASP A 1 113 ? 15.814 6.344 4.112 1.00 47.75 113 ASP A O 1
ATOM 878 N N . TYR A 1 114 ? 17.825 6.392 5.090 1.00 45.19 114 TYR A N 1
ATOM 879 C CA . TYR A 1 114 ? 17.644 7.658 5.826 1.00 45.19 114 TYR A CA 1
ATOM 880 C C . TYR A 1 114 ? 18.253 8.893 5.133 1.00 45.19 114 TYR A C 1
ATOM 882 O O . TYR A 1 114 ? 18.267 9.992 5.697 1.00 45.19 114 TYR A O 1
ATOM 890 N N . ARG A 1 115 ? 18.803 8.764 3.919 1.00 41.94 115 ARG A N 1
ATOM 891 C CA . ARG A 1 115 ? 19.469 9.894 3.250 1.00 41.94 115 ARG A CA 1
ATOM 892 C C . ARG A 1 115 ? 18.476 10.756 2.474 1.00 41.94 115 ARG A C 1
ATOM 894 O O . ARG A 1 115 ? 17.979 10.384 1.416 1.00 41.94 115 ARG A O 1
ATOM 901 N N . THR A 1 116 ? 18.259 11.971 2.976 1.00 44.66 116 THR A N 1
ATOM 902 C CA . THR A 1 116 ? 17.580 13.046 2.237 1.00 44.66 116 THR A CA 1
ATOM 903 C C . THR A 1 116 ? 18.341 13.401 0.944 1.00 44.66 116 THR A C 1
ATOM 905 O O . THR A 1 116 ? 19.555 13.173 0.864 1.00 44.66 116 THR A O 1
ATOM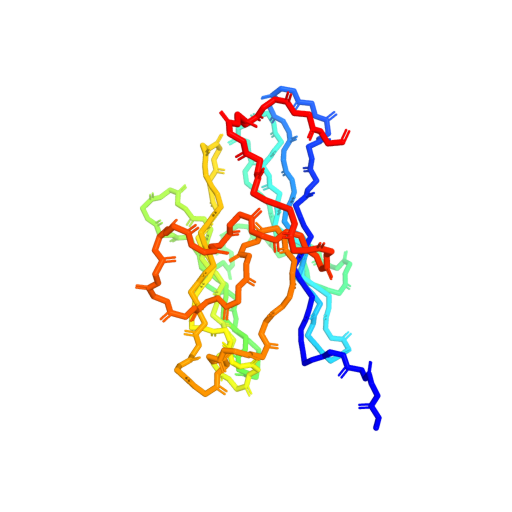 908 N N . PRO A 1 117 ? 17.698 14.043 -0.057 1.00 44.16 117 PRO A N 1
ATOM 909 C CA . PRO A 1 117 ? 18.320 14.392 -1.346 1.00 44.16 117 PRO A CA 1
ATOM 910 C C . PRO A 1 117 ? 19.561 15.304 -1.274 1.00 44.16 117 PRO A C 1
ATOM 912 O O . PRO A 1 117 ? 20.141 15.630 -2.306 1.00 44.16 117 PRO A O 1
ATOM 915 N N . LYS A 1 118 ? 19.971 15.752 -0.079 1.00 40.66 118 LYS A N 1
ATOM 916 C CA . LYS A 1 118 ? 21.137 16.618 0.149 1.00 40.66 118 LYS A CA 1
ATOM 917 C C . LYS A 1 118 ? 22.338 15.919 0.800 1.00 40.66 118 LYS A C 1
ATOM 919 O O . LYS A 1 118 ? 23.278 16.601 1.196 1.00 40.66 118 LYS A O 1
ATOM 924 N N . GLY A 1 119 ? 22.344 14.588 0.906 1.00 44.09 119 GLY A N 1
ATOM 925 C CA . GLY A 1 119 ? 23.560 13.839 1.254 1.00 44.09 119 GLY A CA 1
ATOM 926 C C . GLY A 1 119 ? 24.121 14.101 2.659 1.00 44.09 119 GLY A C 1
ATOM 927 O O . GLY A 1 119 ? 25.305 13.868 2.889 1.00 44.09 119 GLY A O 1
ATOM 928 N N . ARG A 1 120 ? 23.303 14.572 3.609 1.00 37.91 120 ARG A N 1
ATOM 929 C CA . ARG A 1 120 ? 23.683 14.631 5.028 1.00 37.91 120 ARG A CA 1
ATOM 930 C C . ARG A 1 120 ? 23.133 13.414 5.765 1.00 37.91 120 ARG A C 1
ATOM 932 O O . ARG A 1 120 ? 21.940 13.139 5.688 1.00 37.91 120 ARG A O 1
ATOM 939 N N . VAL A 1 121 ? 24.027 12.705 6.454 1.00 41.31 121 VAL A N 1
ATOM 940 C CA . VAL A 1 121 ? 23.705 11.630 7.402 1.00 41.31 121 VAL A CA 1
ATOM 941 C C . VAL A 1 121 ? 23.090 12.282 8.641 1.00 41.31 121 VAL A C 1
ATOM 943 O O . VAL A 1 121 ? 23.700 13.186 9.211 1.00 41.31 121 VAL A O 1
ATOM 946 N N . ILE A 1 122 ? 21.874 11.879 9.012 1.00 41.06 122 ILE A N 1
ATOM 947 C CA . ILE A 1 122 ? 21.206 12.338 10.234 1.00 41.06 122 ILE A CA 1
ATOM 948 C C . ILE A 1 122 ? 21.380 11.228 11.270 1.00 41.06 122 ILE A C 1
ATOM 950 O O . ILE A 1 122 ? 20.908 10.117 11.063 1.00 41.06 122 ILE A O 1
ATOM 954 N N . ASP A 1 123 ? 22.072 11.534 12.365 1.00 44.44 123 ASP A N 1
ATOM 955 C CA . ASP A 1 123 ? 22.441 10.580 13.423 1.00 44.44 123 ASP A CA 1
ATOM 956 C C . ASP A 1 123 ? 21.342 10.427 14.505 1.00 44.44 123 ASP A C 1
ATOM 958 O O . ASP A 1 123 ? 21.611 10.039 15.638 1.00 44.44 123 ASP A O 1
ATOM 962 N N . SER A 1 124 ? 20.086 10.794 14.207 1.00 36.28 124 SER A N 1
ATOM 963 C CA . SER A 1 124 ? 18.964 10.675 15.154 1.00 36.28 124 SER A CA 1
ATOM 964 C C . SER A 1 124 ? 17.589 10.785 14.467 1.00 36.28 124 SER A C 1
ATOM 966 O O . SER A 1 124 ? 17.404 11.672 13.632 1.00 36.28 124 SER A O 1
ATOM 968 N N . PRO A 1 125 ? 16.591 9.953 14.843 1.00 42.38 125 PRO A N 1
ATOM 969 C CA . PRO A 1 125 ? 15.253 9.914 14.238 1.00 42.38 125 PRO A CA 1
ATOM 970 C C . PRO A 1 125 ? 14.313 11.048 14.689 1.00 42.38 125 PRO A C 1
ATOM 972 O O . PRO A 1 125 ? 13.109 10.989 14.448 1.00 42.38 125 PRO A O 1
ATOM 975 N N . VAL A 1 126 ? 14.826 12.089 15.347 1.00 46.31 126 VAL A N 1
ATOM 976 C CA . VAL A 1 126 ? 14.017 13.215 15.829 1.00 46.31 126 VAL A CA 1
ATOM 977 C C . VAL A 1 126 ? 14.542 14.505 15.225 1.00 46.31 126 VAL A C 1
ATOM 979 O O . VAL A 1 126 ? 15.314 15.206 15.870 1.00 46.31 126 VAL A O 1
ATOM 982 N N . SER A 1 127 ? 14.157 14.795 13.982 1.00 35.81 127 SER A N 1
ATOM 983 C CA . SER A 1 127 ? 13.920 16.146 13.438 1.00 35.81 127 SER A CA 1
ATOM 984 C C . SER A 1 127 ? 13.576 16.023 11.951 1.00 35.81 127 SER A C 1
ATOM 986 O O . SER A 1 127 ? 14.428 15.627 11.156 1.00 35.81 127 SER A O 1
ATOM 988 N N . PHE A 1 128 ? 12.333 16.354 11.603 1.00 38.31 128 PHE A N 1
ATOM 989 C CA . PHE A 1 128 ? 11.900 16.643 10.233 1.00 38.31 128 PHE A CA 1
ATOM 990 C C . PHE A 1 128 ? 12.041 18.139 9.950 1.00 38.31 128 PHE A C 1
ATOM 992 O O . PHE A 1 128 ? 11.816 18.926 10.899 1.00 38.31 128 PHE A O 1
#

Sequence (128 aa):
SDKPEFLVLLKKESEQSYAVSVKIGTDDIDMFIKEGRKAVKVNEQEVAMANLPYVKDSIKIELKDDKLVLYAPRSGISEIFFNNQEVTVHVAGTMRNKVCGLCGQGNGDDQSDYRTPKGRVIDSPVSF

Secondary structure (DSSP, 8-state):
----SEEEEEEEEETTEEEEEEEETTEEEEEEEETTEEEEEETTEEE-GGGPSEEETTEEEEEETTEEEEEEGGGTEEEEEE-SS-EEEEE-GGGTT---STTTT-SS-TTTTT--TT-PPPSSS---

pLDDT: mean 82.68, std 19.95, range [35.81, 98.69]

Foldseek 3Di:
DPDAQKDWDWDDPDLQKIWIWIDGPPKIKIWIGHNNDTWIDIPNHTDPLVNPQDDDDQWTWHQDPNWIKIDRVVSQWHIWTDDRPDIDTDGHPVQQQVDDDQQARNPPDPQGRRDDPPGDRDPDPPDD

InterPro domains:
  IPR001846 von Willebrand factor, type D domain [PF00094] (4-119)
  IPR001846 von Willebrand factor, type D domain [PS51233] (1-128)
  IPR050733 Vitellogenin/Apolipophorin [PTHR23345] (2-126)

Radius of gyration: 15.4 Å; chains: 1; bounding box: 41×28×36 Å